Protein AF-A0A450W3I7-F1 (afdb_monomer_lite)

Secondary structure (DSSP, 8-state):
-------------GGGT--HHHHHHHHHHPPPPPPPEEEETTTTEEEETTTTSTTTT-SS-HHHHHHHHHHHHTT--HHHHHHHH---TTSGGG-

Structure (mmCIF, N/CA/C/O backbone):
data_AF-A0A450W3I7-F1
#
_entry.id   AF-A0A450W3I7-F1
#
loop_
_atom_site.group_PDB
_atom_site.id
_atom_site.type_symbol
_atom_site.label_atom_id
_atom_site.label_alt_id
_atom_site.label_comp_id
_atom_site.label_asym_id
_atom_site.label_entity_id
_atom_site.label_seq_id
_atom_site.pdbx_PDB_ins_code
_atom_site.Cartn_x
_atom_site.Cartn_y
_atom_site.Cartn_z
_atom_site.occupancy
_atom_site.B_iso_or_equiv
_atom_site.auth_seq_id
_atom_site.auth_comp_id
_atom_site.auth_asym_id
_atom_site.auth_atom_id
_atom_site.pdbx_PDB_model_num
ATOM 1 N N . MET A 1 1 ? -8.512 42.143 1.765 1.00 39.78 1 MET A N 1
ATOM 2 C CA . MET A 1 1 ? -8.902 40.727 1.959 1.00 39.78 1 MET A CA 1
ATOM 3 C C . MET A 1 1 ? -7.651 39.897 2.218 1.00 39.78 1 MET A C 1
ATOM 5 O O . MET A 1 1 ? -6.634 40.155 1.591 1.00 39.78 1 MET A O 1
ATOM 9 N N . LYS A 1 2 ? -7.699 38.994 3.206 1.00 40.94 2 LYS A N 1
ATOM 10 C CA . LYS A 1 2 ? -6.567 38.201 3.712 1.00 40.94 2 LYS A CA 1
ATOM 11 C C . LYS A 1 2 ? -6.353 36.916 2.891 1.00 40.94 2 LYS A C 1
ATOM 13 O O . LYS A 1 2 ? -7.311 36.206 2.631 1.00 40.94 2 LYS A O 1
ATOM 18 N N . MET A 1 3 ? -5.073 36.669 2.592 1.00 44.03 3 MET A N 1
ATOM 19 C CA . MET A 1 3 ? -4.329 35.405 2.441 1.00 44.03 3 MET A CA 1
ATOM 20 C C . MET A 1 3 ? -4.904 34.267 1.574 1.00 44.03 3 MET A C 1
ATOM 22 O O . MET A 1 3 ? -5.719 33.478 2.038 1.00 44.03 3 MET A O 1
ATOM 26 N N . ALA A 1 4 ? -4.317 34.058 0.390 1.00 44.88 4 ALA A N 1
ATOM 27 C CA . ALA A 1 4 ? -4.239 32.734 -0.232 1.00 44.88 4 ALA A CA 1
ATOM 28 C C . ALA A 1 4 ? -2.850 32.149 0.072 1.00 44.88 4 ALA A C 1
ATOM 30 O O . ALA A 1 4 ? -1.865 32.454 -0.604 1.00 44.88 4 ALA A O 1
ATOM 31 N N . GLY A 1 5 ? -2.755 31.372 1.152 1.00 44.84 5 GLY A N 1
ATOM 32 C CA . GLY A 1 5 ? -1.554 30.607 1.466 1.00 44.84 5 GLY A CA 1
ATOM 33 C C . GLY A 1 5 ? -1.297 29.594 0.355 1.00 44.84 5 GLY A C 1
ATOM 34 O O . GLY A 1 5 ? -2.117 28.711 0.120 1.00 44.84 5 GLY A O 1
ATOM 35 N N . LYS A 1 6 ? -0.159 29.718 -0.333 1.00 49.84 6 LYS A N 1
ATOM 36 C CA . LYS A 1 6 ? 0.379 28.652 -1.181 1.00 49.84 6 LYS A CA 1
ATOM 37 C C . LYS A 1 6 ? 0.827 27.522 -0.259 1.00 49.84 6 LYS A C 1
ATOM 39 O O . LYS A 1 6 ? 1.975 27.486 0.171 1.00 49.84 6 LYS A O 1
ATOM 44 N N . GLY A 1 7 ? -0.099 26.634 0.087 1.00 45.94 7 GLY A N 1
ATOM 45 C CA . GLY A 1 7 ? 0.245 25.333 0.633 1.00 45.94 7 GLY A CA 1
ATOM 46 C C . GLY A 1 7 ? 0.931 24.546 -0.473 1.00 45.94 7 GLY A C 1
ATOM 47 O O . GLY A 1 7 ? 0.269 23.994 -1.346 1.00 45.94 7 GLY A O 1
ATOM 48 N N . SER A 1 8 ? 2.260 24.536 -0.484 1.00 51.53 8 SER A N 1
ATOM 49 C CA . SER A 1 8 ? 3.020 23.512 -1.189 1.00 51.53 8 SER A CA 1
ATOM 50 C C . SER A 1 8 ? 2.652 22.182 -0.542 1.00 51.53 8 SER A C 1
ATOM 52 O O . SER A 1 8 ? 3.187 21.823 0.506 1.00 51.53 8 SER A O 1
ATOM 54 N N . HIS A 1 9 ? 1.668 21.492 -1.120 1.00 59.19 9 HIS A N 1
ATOM 55 C CA . HIS A 1 9 ? 1.416 20.096 -0.809 1.00 59.19 9 HIS A CA 1
ATOM 56 C C . HIS A 1 9 ? 2.726 19.366 -1.100 1.00 59.19 9 HIS A C 1
ATOM 58 O O . HIS A 1 9 ? 3.114 19.226 -2.259 1.00 59.19 9 HIS A O 1
ATOM 64 N N . ASN A 1 10 ? 3.447 18.979 -0.046 1.00 52.50 10 ASN A N 1
ATOM 65 C CA . ASN A 1 10 ? 4.604 18.103 -0.156 1.00 52.50 10 ASN A CA 1
ATOM 66 C C . ASN A 1 10 ? 4.068 16.750 -0.609 1.00 52.50 10 ASN A C 1
ATOM 68 O O . ASN A 1 10 ? 3.726 15.901 0.213 1.00 52.50 10 ASN A O 1
ATOM 72 N N . ILE A 1 11 ? 3.893 16.590 -1.919 1.00 62.50 11 ILE A N 1
ATOM 73 C CA . ILE A 1 11 ? 3.524 15.309 -2.490 1.00 62.50 11 ILE A CA 1
ATOM 74 C C . ILE A 1 11 ? 4.706 14.391 -2.187 1.00 62.50 11 ILE A C 1
ATOM 76 O O . ILE A 1 11 ? 5.836 14.644 -2.610 1.00 62.50 11 ILE A O 1
ATOM 80 N N . LEU A 1 12 ? 4.483 13.398 -1.328 1.00 63.12 12 LEU A N 1
ATOM 81 C CA . LEU A 1 12 ? 5.509 12.414 -1.022 1.00 63.12 12 LEU A CA 1
ATOM 82 C C . LEU A 1 12 ? 5.850 11.716 -2.338 1.00 63.12 12 LEU A C 1
ATOM 84 O O . LEU A 1 12 ? 5.014 11.024 -2.917 1.00 63.12 12 LEU A O 1
ATOM 88 N N . ASN A 1 13 ?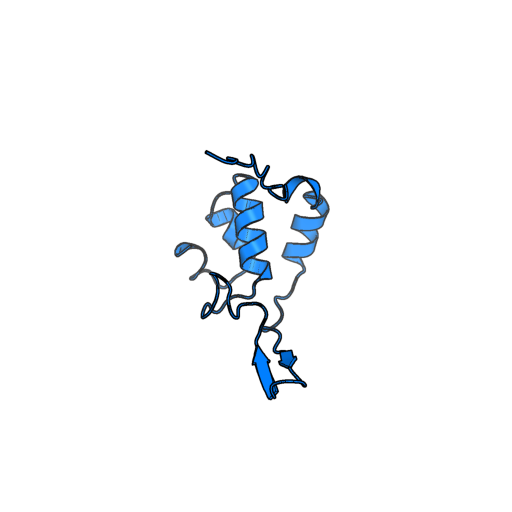 7.064 11.938 -2.840 1.00 69.94 13 ASN A N 1
ATOM 89 C CA . ASN A 1 13 ? 7.540 11.232 -4.016 1.00 69.94 13 ASN A CA 1
ATOM 90 C C . ASN A 1 13 ? 7.928 9.816 -3.592 1.00 69.94 13 ASN A C 1
ATOM 92 O O . ASN A 1 13 ? 9.054 9.575 -3.160 1.00 69.94 13 ASN A O 1
ATOM 96 N N . ILE A 1 14 ? 6.982 8.888 -3.727 1.00 71.62 14 ILE A N 1
ATOM 97 C CA . ILE A 1 14 ? 7.148 7.477 -3.356 1.00 71.62 14 ILE A CA 1
ATOM 98 C C . ILE A 1 14 ? 8.382 6.863 -4.050 1.00 71.62 14 ILE A C 1
ATOM 100 O O . ILE A 1 14 ? 9.083 6.048 -3.457 1.00 71.62 14 ILE A O 1
ATOM 104 N N . ARG A 1 15 ? 8.733 7.328 -5.259 1.00 73.88 15 ARG A N 1
ATOM 105 C CA . ARG A 1 15 ? 9.906 6.847 -6.017 1.00 73.88 15 ARG A CA 1
ATOM 106 C C . ARG A 1 15 ? 11.243 7.227 -5.386 1.00 73.88 15 ARG A C 1
ATOM 108 O O . ARG A 1 15 ? 12.241 6.586 -5.663 1.00 73.88 15 ARG A O 1
ATOM 115 N N . GLY A 1 16 ? 11.281 8.272 -4.559 1.00 75.94 16 GLY A N 1
ATOM 116 C CA . GLY A 1 16 ? 12.489 8.668 -3.829 1.00 75.94 16 GLY A CA 1
ATOM 117 C C . GLY A 1 16 ? 12.707 7.891 -2.529 1.00 75.94 16 GLY A C 1
ATOM 118 O O . GLY A 1 16 ? 13.708 8.116 -1.856 1.00 75.94 16 GLY A O 1
ATOM 119 N N . ILE A 1 17 ? 11.759 7.029 -2.151 1.00 81.75 17 ILE A N 1
ATOM 120 C CA . ILE A 1 17 ? 11.733 6.329 -0.859 1.00 81.75 17 ILE A CA 1
ATOM 121 C C . ILE A 1 17 ? 11.971 4.823 -1.047 1.00 81.75 17 ILE A C 1
ATOM 123 O O . ILE A 1 17 ? 12.495 4.168 -0.148 1.00 81.75 17 ILE A O 1
ATOM 127 N N . ILE A 1 18 ? 11.609 4.276 -2.211 1.00 84.88 18 ILE A N 1
ATOM 128 C CA . ILE A 1 18 ? 11.640 2.839 -2.498 1.00 84.88 18 ILE A CA 1
ATOM 129 C C . ILE A 1 18 ? 12.810 2.507 -3.433 1.00 84.88 18 ILE A C 1
ATOM 131 O O . ILE A 1 18 ? 12.998 3.158 -4.454 1.00 84.88 18 ILE A O 1
ATOM 135 N N . ASP A 1 19 ? 13.580 1.473 -3.084 1.00 89.06 19 ASP A N 1
ATOM 136 C CA . ASP A 1 19 ? 14.588 0.858 -3.957 1.00 89.06 19 ASP A CA 1
ATOM 137 C C . ASP A 1 19 ? 13.899 -0.148 -4.885 1.00 89.06 19 ASP A C 1
ATOM 139 O O . ASP A 1 19 ? 13.428 -1.190 -4.423 1.00 89.06 19 ASP A O 1
ATOM 143 N N . ASP A 1 20 ? 13.834 0.169 -6.179 1.00 89.56 20 ASP A N 1
ATOM 144 C CA . ASP A 1 20 ? 13.139 -0.634 -7.188 1.00 89.56 20 ASP A CA 1
ATOM 145 C C . ASP A 1 20 ? 13.620 -2.098 -7.199 1.00 89.56 20 ASP A C 1
ATOM 147 O O . ASP A 1 20 ? 12.807 -3.022 -7.205 1.00 89.56 20 ASP A O 1
ATOM 151 N N . ALA A 1 21 ? 14.937 -2.335 -7.150 1.00 87.44 21 ALA A N 1
ATOM 152 C CA . ALA A 1 21 ? 15.506 -3.680 -7.240 1.00 87.44 21 ALA A CA 1
ATOM 153 C C . ALA 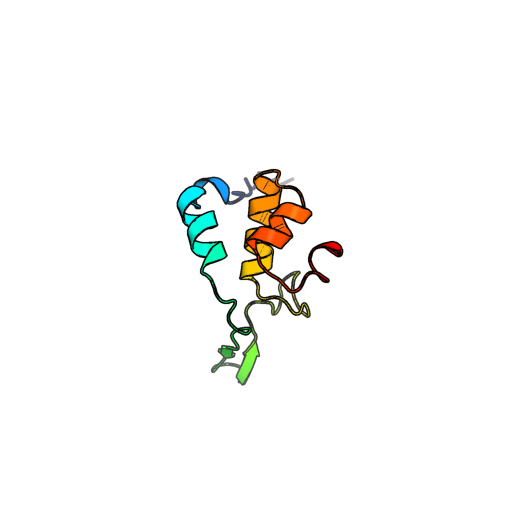A 1 21 ? 15.140 -4.528 -6.015 1.00 87.44 21 ALA A C 1
ATOM 155 O O . ALA A 1 21 ? 14.727 -5.683 -6.154 1.00 87.44 21 ALA A O 1
ATOM 156 N N . LYS A 1 22 ? 15.234 -3.940 -4.816 1.00 89.25 22 LYS A N 1
ATOM 157 C CA . LYS A 1 22 ? 14.789 -4.600 -3.583 1.00 89.25 22 LYS A CA 1
ATOM 158 C C . LYS A 1 22 ? 13.275 -4.777 -3.552 1.00 89.25 22 LYS A C 1
ATOM 160 O O . LYS A 1 22 ? 12.812 -5.801 -3.057 1.00 89.25 22 LYS A O 1
ATOM 165 N N . CYS A 1 23 ? 12.514 -3.824 -4.089 1.00 90.31 23 CYS A N 1
ATOM 166 C CA . CYS A 1 23 ? 11.056 -3.877 -4.158 1.00 90.31 23 CYS A CA 1
ATOM 167 C C . CYS A 1 23 ? 10.589 -5.091 -4.963 1.00 90.31 23 CYS A C 1
ATOM 169 O O . CYS A 1 23 ? 9.904 -5.942 -4.406 1.00 90.31 23 CYS A O 1
ATOM 171 N N . PHE A 1 24 ? 11.026 -5.238 -6.220 1.00 89.56 24 PHE A N 1
ATOM 172 C CA . PHE A 1 24 ? 10.621 -6.380 -7.054 1.00 89.56 24 PHE A CA 1
ATOM 173 C C . PHE A 1 24 ? 11.027 -7.729 -6.458 1.00 89.56 24 PHE A C 1
ATOM 175 O O . PHE A 1 24 ? 10.290 -8.701 -6.588 1.00 89.56 24 PHE A O 1
ATOM 182 N N . HIS A 1 25 ? 12.189 -7.804 -5.809 1.00 88.88 25 HIS A N 1
ATOM 183 C CA . HIS 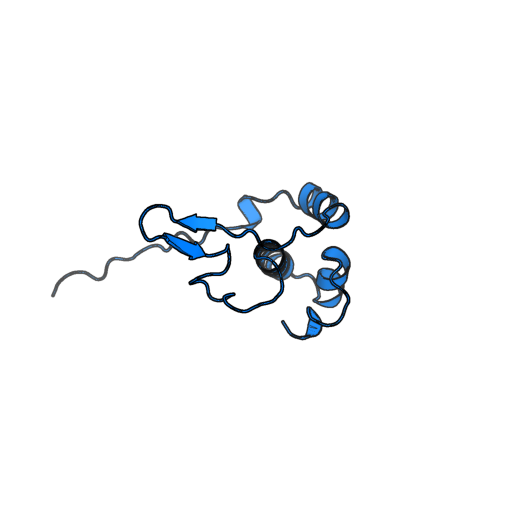A 1 25 ? 12.608 -9.027 -5.130 1.00 88.88 25 HIS A CA 1
ATOM 184 C C . HIS A 1 25 ? 11.699 -9.347 -3.940 1.00 88.88 25 HIS A C 1
ATOM 186 O O . HIS A 1 25 ? 11.159 -10.444 -3.863 1.00 88.88 25 HIS A O 1
ATOM 192 N N . THR A 1 26 ? 11.469 -8.361 -3.070 1.00 87.38 26 THR A N 1
ATOM 193 C CA . THR A 1 26 ? 10.648 -8.521 -1.864 1.00 87.38 26 THR A CA 1
ATOM 194 C C . THR A 1 26 ? 9.204 -8.859 -2.223 1.00 87.38 26 THR A C 1
ATOM 196 O O . THR A 1 26 ? 8.630 -9.767 -1.642 1.00 87.38 26 THR A O 1
ATOM 199 N N . VAL A 1 27 ? 8.618 -8.169 -3.205 1.00 88.56 27 VAL A N 1
ATOM 200 C CA . VAL A 1 27 ? 7.228 -8.377 -3.636 1.00 88.56 27 VAL A CA 1
ATOM 201 C C . VAL A 1 27 ? 6.979 -9.808 -4.116 1.00 88.56 27 VAL A C 1
ATOM 203 O O . VA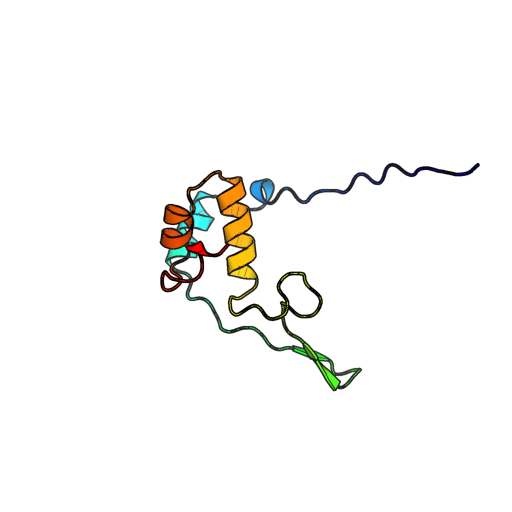L A 1 27 ? 5.956 -10.379 -3.766 1.00 88.56 27 VAL A O 1
ATOM 206 N N . ARG A 1 28 ? 7.937 -10.426 -4.815 1.00 85.19 28 ARG A N 1
ATOM 207 C CA . ARG A 1 28 ? 7.822 -11.824 -5.272 1.00 85.19 28 ARG A CA 1
ATOM 208 C C . ARG A 1 28 ? 7.949 -12.864 -4.160 1.00 85.19 28 ARG A C 1
ATOM 210 O O . ARG A 1 28 ? 7.592 -14.017 -4.371 1.00 85.19 28 ARG A O 1
ATOM 217 N N . GLU A 1 29 ? 8.508 -12.485 -3.017 1.00 84.38 29 GLU A N 1
ATOM 218 C CA . GLU A 1 29 ? 8.678 -13.361 -1.851 1.00 84.38 29 GLU A CA 1
ATOM 219 C C . GLU A 1 29 ? 7.643 -13.078 -0.754 1.00 84.38 29 GLU A C 1
ATOM 221 O O . GLU A 1 29 ? 7.524 -13.840 0.208 1.00 84.38 29 GLU A O 1
ATOM 226 N N . LEU A 1 30 ? 6.898 -11.975 -0.875 1.00 80.81 30 LEU A N 1
ATOM 227 C CA . LEU A 1 30 ? 5.905 -11.561 0.099 1.00 80.81 30 LEU A CA 1
ATOM 228 C C . LEU A 1 30 ? 4.679 -12.464 0.031 1.00 80.81 30 LEU A C 1
ATOM 230 O O . LEU A 1 30 ? 4.059 -12.642 -1.010 1.00 80.81 30 LEU A O 1
ATOM 234 N N . HIS A 1 31 ? 4.278 -12.953 1.198 1.00 78.31 31 HIS A N 1
ATOM 235 C CA . HIS A 1 31 ? 2.957 -13.520 1.391 1.00 78.31 31 HIS A CA 1
ATOM 236 C C . HIS A 1 31 ? 2.061 -12.427 1.975 1.00 78.31 31 HIS A C 1
ATOM 238 O O . HIS A 1 31 ? 2.347 -11.909 3.060 1.00 78.31 31 HIS A O 1
ATOM 244 N N . TRP A 1 32 ? 0.998 -12.046 1.265 1.00 77.75 32 TRP A N 1
ATOM 245 C CA . TRP A 1 32 ? 0.090 -10.999 1.732 1.00 77.75 32 TRP A CA 1
ATOM 246 C C . TRP A 1 32 ? -0.577 -11.434 3.033 1.00 77.75 32 TRP A C 1
ATOM 248 O O . TRP A 1 32 ? -1.282 -12.442 3.088 1.00 77.75 32 TRP A O 1
ATOM 258 N N . SER A 1 33 ? -0.312 -10.696 4.109 1.00 69.44 33 SER A N 1
ATOM 259 C CA . SER A 1 33 ? -0.957 -10.941 5.390 1.00 69.44 33 SER A CA 1
ATOM 260 C C . SER A 1 33 ? -2.397 -10.443 5.359 1.00 69.44 33 SER A C 1
ATOM 262 O O . SER A 1 33 ? -2.674 -9.364 4.831 1.00 69.44 33 SER A O 1
ATOM 264 N N . GLU A 1 34 ? -3.278 -11.196 6.011 1.00 72.62 34 GLU A N 1
ATOM 265 C CA . GLU A 1 34 ? -4.641 -10.782 6.342 1.00 72.62 34 GLU A CA 1
ATOM 266 C C . GLU A 1 34 ? -4.676 -9.373 6.951 1.00 72.62 34 GLU A C 1
ATOM 268 O O . GLU A 1 34 ? -3.733 -8.917 7.611 1.00 72.62 34 GLU A O 1
ATOM 273 N N . ARG A 1 35 ? -5.799 -8.683 6.748 1.00 79.94 35 ARG A N 1
ATOM 274 C CA . ARG A 1 35 ? -5.975 -7.310 7.210 1.00 79.94 35 ARG A CA 1
ATOM 275 C C . ARG A 1 35 ? -5.803 -7.197 8.721 1.00 79.94 35 ARG A C 1
ATOM 277 O O . ARG A 1 35 ? -6.532 -7.833 9.487 1.00 79.94 35 ARG A O 1
ATOM 284 N N . GLN A 1 36 ? -4.908 -6.308 9.146 1.00 85.81 36 GLN A N 1
ATOM 285 C CA . GLN A 1 36 ? -4.690 -6.056 10.560 1.00 85.81 36 GLN A CA 1
ATOM 286 C C . GLN A 1 36 ? -5.906 -5.357 11.175 1.00 85.81 36 GLN A C 1
ATOM 288 O O . GLN A 1 36 ? -6.422 -4.374 10.642 1.00 85.81 36 GLN A O 1
ATOM 293 N N . ARG A 1 37 ? -6.359 -5.860 12.327 1.00 91.25 37 ARG A N 1
ATOM 294 C CA . ARG A 1 37 ? -7.453 -5.259 13.099 1.00 91.25 37 ARG A CA 1
ATOM 295 C C . ARG A 1 37 ? -6.925 -4.689 14.402 1.00 91.25 37 ARG A C 1
ATOM 297 O O . ARG A 1 37 ? -6.372 -5.399 15.239 1.00 91.25 37 ARG A O 1
ATOM 304 N N . TYR A 1 38 ? -7.164 -3.405 14.600 1.00 93.50 38 TYR A N 1
ATOM 305 C CA . TYR A 1 38 ? -6.792 -2.661 15.789 1.00 93.50 38 TYR A CA 1
ATOM 306 C C . TYR A 1 38 ? -7.994 -2.467 16.705 1.00 93.50 38 TYR A C 1
ATOM 308 O O . TYR A 1 38 ? -9.133 -2.332 16.259 1.00 93.50 38 TYR A O 1
ATOM 316 N N . HIS A 1 39 ? -7.725 -2.407 18.008 1.00 96.56 39 HIS A N 1
ATOM 317 C CA . HIS A 1 39 ? -8.724 -2.106 19.025 1.00 96.56 39 HIS A CA 1
ATOM 318 C C . HIS A 1 39 ? -8.346 -0.827 19.773 1.00 96.56 39 HIS A C 1
ATOM 320 O O . HIS A 1 39 ? -7.319 -0.762 20.458 1.00 96.56 39 HIS A O 1
ATOM 326 N N . CYS A 1 40 ? -9.184 0.201 19.663 1.00 95.81 40 CYS A N 1
ATOM 327 C CA . CYS A 1 40 ? -8.993 1.440 20.400 1.00 95.81 40 CYS A CA 1
ATOM 328 C C . CYS A 1 40 ? -9.463 1.270 21.847 1.00 95.81 40 CYS A C 1
ATOM 330 O O . CYS A 1 40 ? -10.661 1.238 22.118 1.00 95.81 40 CYS A O 1
ATOM 332 N N . ARG A 1 41 ? -8.527 1.253 22.803 1.00 96.31 41 ARG A N 1
ATOM 333 C CA . ARG A 1 41 ? -8.849 1.120 24.238 1.00 96.31 41 ARG A CA 1
ATOM 334 C C . ARG A 1 41 ? -9.599 2.318 24.835 1.00 96.31 41 ARG A C 1
ATOM 336 O O . ARG A 1 41 ? -10.153 2.189 25.916 1.00 96.31 41 ARG A O 1
ATOM 343 N N . ASN A 1 42 ? -9.609 3.469 24.162 1.00 96.88 42 ASN A N 1
ATOM 344 C CA . ASN A 1 42 ? -10.252 4.684 24.670 1.00 96.88 42 ASN A CA 1
ATOM 345 C C . ASN A 1 42 ? -11.745 4.764 24.314 1.00 96.88 42 ASN A C 1
ATOM 347 O O . ASN A 1 42 ? -12.547 5.214 25.123 1.00 96.88 42 ASN A O 1
ATOM 351 N N . CYS A 1 43 ? -12.126 4.336 23.104 1.00 95.94 43 CYS A N 1
ATOM 352 C CA . CYS A 1 43 ? -13.521 4.354 22.643 1.00 95.94 43 CYS A CA 1
ATOM 353 C C . CYS A 1 43 ? -14.121 2.957 22.419 1.00 95.94 43 CYS A C 1
ATOM 355 O O . CYS A 1 43 ? -15.278 2.856 22.018 1.00 95.94 43 CYS A O 1
ATOM 357 N N . ASN A 1 44 ? -13.349 1.897 22.680 1.00 95.31 44 ASN A N 1
ATOM 358 C CA . ASN A 1 44 ? -13.733 0.488 22.566 1.00 95.31 44 ASN A CA 1
ATOM 359 C C . ASN A 1 44 ? -14.251 0.089 21.171 1.00 95.31 44 ASN A C 1
ATOM 361 O O . ASN A 1 44 ? -15.134 -0.758 21.034 1.00 95.31 44 ASN A O 1
ATOM 365 N N . ARG A 1 45 ? -13.732 0.748 20.128 1.00 95.12 45 ARG A N 1
ATOM 366 C CA . ARG A 1 45 ? -14.059 0.474 18.722 1.00 95.12 45 ARG A CA 1
ATOM 367 C C . ARG A 1 45 ? -12.908 -0.237 18.031 1.00 95.12 45 ARG A C 1
ATOM 369 O O . ARG A 1 45 ? -11.740 -0.006 18.353 1.00 95.12 45 ARG A O 1
ATOM 376 N N . TYR A 1 46 ? -13.263 -1.056 17.051 1.00 94.06 46 TYR A N 1
ATOM 377 C CA . TYR A 1 46 ? -12.317 -1.670 16.133 1.00 94.06 46 TYR A CA 1
ATOM 378 C C . TYR A 1 46 ? -12.153 -0.806 14.888 1.00 94.06 46 TYR A C 1
ATOM 380 O O . TYR A 1 46 ? -13.096 -0.140 14.462 1.00 94.06 46 TYR A O 1
ATOM 388 N N . PHE A 1 47 ? -10.952 -0.825 14.334 1.00 94.12 47 PHE A N 1
ATOM 389 C CA . PHE A 1 47 ? -10.624 -0.235 13.044 1.00 94.12 47 PHE A CA 1
ATOM 390 C C . PHE A 1 47 ? -9.511 -1.062 12.405 1.00 94.12 47 PHE A C 1
ATOM 392 O O . PHE A 1 47 ? -8.857 -1.862 13.073 1.00 94.12 47 PHE A O 1
ATOM 399 N N . ASP A 1 48 ? -9.312 -0.897 11.115 1.00 92.00 48 ASP A N 1
ATOM 400 C CA . ASP A 1 48 ? -8.260 -1.542 10.340 1.00 92.00 48 ASP A CA 1
ATOM 401 C C . ASP A 1 48 ? -7.477 -0.493 9.539 1.00 92.00 48 ASP A C 1
ATOM 403 O O . ASP A 1 48 ? -7.773 0.702 9.611 1.00 92.00 48 ASP A O 1
ATOM 407 N N . ASP A 1 49 ? -6.481 -0.939 8.775 1.00 90.31 49 ASP A N 1
ATOM 408 C CA . ASP A 1 49 ? -5.662 -0.061 7.928 1.00 90.31 49 ASP A CA 1
ATOM 409 C C . ASP A 1 49 ? -6.467 0.689 6.851 1.00 90.31 49 ASP A C 1
ATOM 411 O O . ASP A 1 49 ? -5.979 1.670 6.289 1.00 90.31 49 ASP A O 1
ATOM 415 N N . LEU A 1 50 ? -7.686 0.232 6.535 1.00 91.25 50 LEU A N 1
ATOM 416 C CA . LEU A 1 50 ? -8.528 0.816 5.489 1.00 91.25 50 LEU A CA 1
ATOM 417 C C . LEU A 1 50 ? -9.594 1.765 6.047 1.00 91.25 50 LEU A C 1
ATOM 419 O O . LEU A 1 50 ? -10.128 2.578 5.292 1.00 91.25 50 LEU A O 1
ATOM 423 N N . THR A 1 51 ? -9.906 1.675 7.339 1.00 92.69 51 THR A N 1
ATOM 424 C CA . THR A 1 51 ? -10.977 2.432 7.997 1.00 92.69 51 THR A CA 1
ATOM 425 C C . THR A 1 51 ? -10.758 3.937 7.832 1.00 92.69 51 THR A C 1
ATOM 427 O O . THR A 1 51 ? -9.726 4.472 8.238 1.00 92.69 51 THR A O 1
ATOM 430 N N . GLY A 1 52 ? -11.735 4.643 7.256 1.00 90.62 52 GLY A N 1
ATOM 431 C CA . GLY A 1 52 ? -11.651 6.083 7.007 1.00 90.62 52 GLY A CA 1
ATOM 432 C C . GLY A 1 52 ? -10.736 6.487 5.846 1.00 90.62 52 GLY A C 1
ATOM 433 O O . GLY A 1 52 ? -10.450 7.675 5.687 1.00 90.62 52 GLY A O 1
ATOM 434 N N . THR A 1 53 ? -10.270 5.534 5.034 1.00 89.75 53 THR A N 1
ATOM 435 C CA . THR A 1 53 ? -9.507 5.798 3.804 1.00 89.75 53 THR A CA 1
ATOM 436 C C . THR A 1 53 ? -10.384 5.608 2.565 1.00 89.75 53 THR A C 1
ATOM 438 O O . THR A 1 53 ? -11.459 5.018 2.622 1.00 89.75 53 THR A O 1
ATOM 441 N N . ILE A 1 54 ? -9.899 6.037 1.397 1.00 89.00 54 ILE A N 1
ATOM 442 C CA . ILE A 1 54 ? -10.573 5.773 0.110 1.00 89.00 54 ILE A CA 1
ATOM 443 C C . ILE A 1 54 ? -10.650 4.278 -0.252 1.00 89.00 54 ILE A C 1
ATOM 445 O O . ILE A 1 54 ? -11.355 3.913 -1.189 1.00 89.00 54 ILE A O 1
ATOM 449 N N . PHE A 1 55 ? -9.918 3.424 0.468 1.00 88.19 55 PHE A N 1
ATOM 450 C CA . PHE A 1 55 ? -9.892 1.975 0.281 1.00 88.19 55 PHE A CA 1
ATOM 451 C C . PHE A 1 55 ? -10.827 1.238 1.249 1.00 88.19 55 PHE A C 1
ATOM 453 O O . PHE A 1 55 ? -10.859 0.007 1.258 1.00 88.19 55 PHE A O 1
ATOM 460 N N . GLU A 1 56 ? -11.587 1.961 2.075 1.00 90.50 56 GLU A N 1
ATOM 461 C CA . GLU A 1 56 ? -12.528 1.364 3.019 1.00 90.50 56 GLU A CA 1
ATOM 462 C C . GLU A 1 56 ? -13.518 0.422 2.306 1.00 90.50 56 GLU A C 1
ATOM 464 O O . GLU A 1 56 ? -14.072 0.738 1.253 1.00 90.50 56 GLU A O 1
ATOM 469 N N . GLY A 1 57 ? -13.714 -0.778 2.865 1.00 85.25 57 GLY A N 1
ATOM 470 C CA . GLY A 1 57 ? -14.606 -1.801 2.304 1.00 85.25 57 GLY A CA 1
ATOM 471 C C . GLY A 1 57 ? -14.042 -2.618 1.134 1.00 85.25 57 GLY A C 1
ATOM 472 O O . GLY A 1 57 ? -14.723 -3.528 0.661 1.00 85.25 57 GLY A O 1
ATOM 473 N N . ARG A 1 58 ? -12.812 -2.357 0.671 1.00 84.56 58 ARG A N 1
ATOM 474 C CA . ARG A 1 58 ? -12.115 -3.254 -0.274 1.00 84.56 58 ARG A CA 1
ATOM 475 C C . ARG A 1 58 ? -11.701 -4.549 0.408 1.00 84.56 58 ARG A C 1
ATOM 477 O O . ARG A 1 58 ? -11.733 -4.600 1.628 1.00 84.56 58 ARG A O 1
ATOM 484 N N . HIS A 1 59 ? -11.371 -5.590 -0.354 1.00 82.00 59 HIS A N 1
ATOM 485 C CA . HIS A 1 59 ? -10.881 -6.870 0.175 1.00 82.00 59 HIS A CA 1
ATOM 486 C C . HIS A 1 59 ? -9.365 -6.818 0.416 1.00 82.00 59 HIS A C 1
ATOM 488 O O . HIS A 1 59 ? -8.908 -7.050 1.538 1.00 82.00 59 HIS A O 1
ATOM 494 N N . GLU A 1 60 ? -8.619 -6.377 -0.598 1.00 84.06 60 GLU A N 1
ATOM 495 C CA . GLU A 1 60 ? -7.157 -6.359 -0.576 1.00 84.06 60 GLU A CA 1
ATOM 496 C C . GLU A 1 60 ? -6.552 -5.447 0.503 1.00 84.06 60 GLU A C 1
ATOM 498 O O . GLU A 1 60 ? -7.094 -4.367 0.783 1.00 84.06 60 GLU A O 1
ATOM 503 N N . PRO A 1 61 ? -5.417 -5.849 1.106 1.00 86.12 61 PRO A N 1
ATOM 504 C CA . PRO A 1 61 ? -4.712 -5.051 2.099 1.00 86.12 61 PRO A CA 1
ATOM 505 C C . PRO A 1 61 ? -4.166 -3.748 1.500 1.00 86.12 61 PRO A C 1
ATOM 507 O O . PRO A 1 61 ? -3.901 -3.634 0.302 1.00 86.12 61 PRO A O 1
ATOM 510 N N . LEU A 1 62 ? -3.934 -2.754 2.362 1.00 86.25 62 LEU A N 1
ATOM 511 C CA . LEU A 1 62 ? -3.451 -1.429 1.954 1.00 86.25 62 LEU A CA 1
ATOM 512 C C . LEU A 1 62 ? -2.118 -1.489 1.182 1.00 86.25 62 LEU A C 1
ATOM 514 O O . LEU A 1 62 ? -1.884 -0.684 0.281 1.00 86.25 62 LEU A O 1
ATOM 518 N N . SER A 1 63 ? -1.254 -2.450 1.517 1.00 85.62 63 SER A N 1
ATOM 519 C CA . SER A 1 63 ? 0.048 -2.651 0.876 1.00 85.62 63 SER A CA 1
ATOM 520 C C . SER A 1 63 ? -0.062 -2.955 -0.620 1.00 85.62 63 SER A C 1
ATOM 522 O O . SER A 1 63 ? 0.724 -2.403 -1.391 1.00 85.62 63 SER A O 1
ATOM 524 N N . ILE A 1 64 ? -1.053 -3.751 -1.043 1.00 87.06 64 ILE A N 1
ATOM 525 C CA . ILE A 1 64 ? -1.291 -4.050 -2.464 1.00 87.06 64 ILE A CA 1
ATOM 526 C C . ILE A 1 64 ? -1.632 -2.766 -3.216 1.00 87.06 64 ILE A C 1
ATOM 528 O O . ILE A 1 64 ? -1.014 -2.465 -4.233 1.00 87.06 64 ILE A O 1
ATOM 532 N N . TRP A 1 65 ? -2.539 -1.946 -2.680 1.00 86.31 65 TRP A N 1
ATOM 533 C CA . TRP A 1 65 ? -2.925 -0.681 -3.310 1.00 86.31 65 TRP A CA 1
ATOM 534 C C . TRP A 1 65 ? -1.757 0.303 -3.434 1.00 86.31 65 TRP A C 1
ATOM 536 O O . TRP A 1 65 ? -1.583 0.933 -4.479 1.00 86.31 65 TRP A O 1
ATOM 546 N N . ILE A 1 66 ? -0.921 0.413 -2.397 1.00 87.69 66 ILE A N 1
ATOM 547 C CA . ILE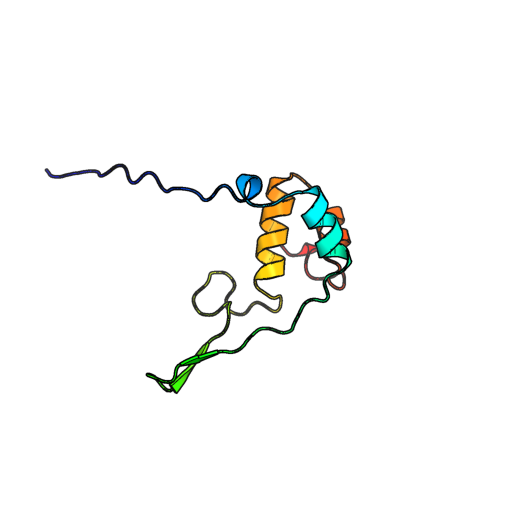 A 1 66 ? 0.277 1.266 -2.424 1.00 87.69 66 ILE A CA 1
ATOM 548 C C . ILE A 1 66 ? 1.263 0.788 -3.498 1.00 87.69 66 ILE A C 1
ATOM 550 O O . ILE A 1 66 ? 1.802 1.610 -4.242 1.00 87.69 66 ILE A O 1
ATOM 554 N N . LEU A 1 67 ? 1.481 -0.524 -3.616 1.00 89.06 67 LEU A N 1
ATOM 555 C CA . LEU A 1 67 ? 2.388 -1.084 -4.615 1.00 89.06 67 LEU A CA 1
ATOM 556 C C . LEU A 1 67 ? 1.829 -0.983 -6.037 1.00 89.06 67 LEU A C 1
ATOM 558 O O . LEU A 1 67 ? 2.583 -0.632 -6.943 1.00 89.06 67 LEU A O 1
ATOM 562 N N . CYS A 1 68 ? 0.520 -1.167 -6.236 1.00 88.12 68 CYS A N 1
ATOM 563 C CA . CYS A 1 68 ? -0.148 -0.879 -7.509 1.00 88.12 68 CYS A CA 1
ATOM 564 C C . CYS A 1 68 ? 0.095 0.567 -7.951 1.00 88.12 68 CYS A C 1
ATOM 566 O O . CYS A 1 68 ? 0.517 0.809 -9.081 1.00 88.12 68 CYS A O 1
ATOM 568 N N . LEU A 1 69 ? -0.122 1.538 -7.057 1.00 87.38 69 LEU A N 1
ATOM 569 C CA . LEU A 1 69 ? 0.113 2.958 -7.342 1.00 87.38 69 LEU A CA 1
ATOM 570 C C . LEU A 1 69 ? 1.584 3.243 -7.665 1.00 87.38 69 LEU A C 1
ATOM 572 O O . LEU A 1 69 ? 1.881 3.987 -8.602 1.00 87.38 69 LEU A O 1
ATOM 576 N N . TYR A 1 70 ? 2.508 2.634 -6.922 1.00 89.94 70 TYR A N 1
ATOM 577 C CA . TYR A 1 70 ? 3.938 2.760 -7.182 1.00 89.94 70 TYR A CA 1
ATOM 578 C C . TYR A 1 70 ? 4.322 2.186 -8.555 1.00 89.94 70 TYR A C 1
ATOM 580 O O . TYR A 1 70 ? 4.974 2.879 -9.338 1.00 89.94 70 TYR A O 1
ATOM 588 N N . PHE A 1 71 ? 3.862 0.980 -8.898 1.00 90.12 71 PHE A N 1
ATOM 589 C CA . PHE A 1 71 ? 4.142 0.340 -10.185 1.00 90.12 71 PHE A CA 1
ATOM 590 C C . PHE A 1 71 ? 3.485 1.046 -11.379 1.00 90.12 71 PHE A C 1
ATOM 592 O O . PHE A 1 71 ? 4.116 1.162 -12.432 1.00 90.12 71 PHE A O 1
ATOM 599 N N . MET A 1 72 ? 2.276 1.594 -11.219 1.00 86.25 72 MET A N 1
ATOM 600 C CA . MET A 1 72 ? 1.680 2.500 -12.212 1.00 86.25 72 MET A CA 1
ATOM 601 C C . MET A 1 72 ? 2.530 3.761 -12.386 1.00 86.25 72 MET A C 1
ATOM 603 O O . MET A 1 72 ? 2.764 4.201 -13.509 1.00 86.25 72 MET A O 1
ATOM 607 N N . GLY A 1 73 ? 3.077 4.302 -11.293 1.00 88.06 73 GLY A N 1
ATOM 608 C CA . GLY A 1 73 ? 4.077 5.366 -11.345 1.00 88.06 73 GLY A CA 1
ATOM 609 C C . GLY A 1 73 ? 5.316 4.958 -12.148 1.00 88.06 73 GLY A C 1
ATOM 610 O O . GLY A 1 73 ? 5.814 5.748 -12.949 1.00 88.06 73 GLY A O 1
ATOM 611 N N . LEU A 1 74 ? 5.787 3.715 -12.006 1.00 88.81 74 LEU A N 1
ATOM 612 C CA . LEU A 1 74 ? 6.858 3.135 -12.831 1.00 88.81 74 LEU A CA 1
ATOM 613 C C . LEU A 1 74 ? 6.457 2.871 -14.294 1.00 88.81 74 LEU A C 1
ATOM 615 O O . LEU A 1 74 ? 7.319 2.507 -15.090 1.00 88.81 74 LEU A O 1
ATOM 619 N N . ASN A 1 75 ? 5.197 3.120 -14.663 1.00 89.12 75 ASN A N 1
ATOM 620 C CA . ASN A 1 75 ? 4.639 2.911 -15.997 1.00 89.12 75 ASN A CA 1
ATOM 621 C C . ASN A 1 75 ? 4.670 1.435 -16.446 1.00 89.12 75 ASN A C 1
ATOM 623 O O . ASN A 1 75 ? 4.894 1.130 -17.619 1.00 89.12 75 ASN A O 1
ATOM 627 N N . LEU A 1 76 ? 4.467 0.513 -15.501 1.00 88.50 76 LEU A N 1
ATOM 628 C CA . LEU A 1 76 ? 4.263 -0.910 -15.782 1.00 88.50 76 LEU A CA 1
ATOM 629 C C . LEU A 1 76 ? 2.847 -1.154 -16.320 1.00 88.50 76 LEU A C 1
AT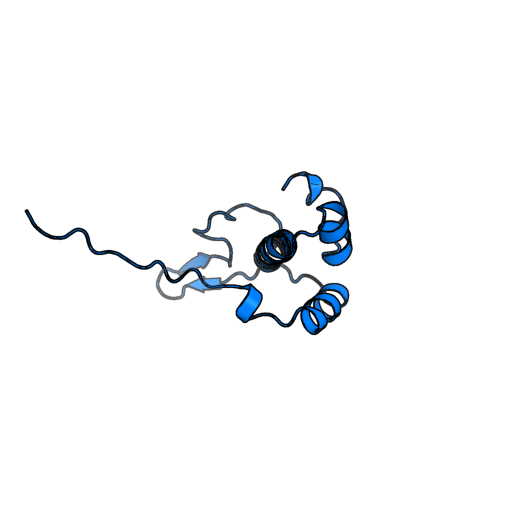OM 631 O O . LEU A 1 76 ? 1.903 -0.464 -15.943 1.00 88.50 76 LEU A O 1
ATOM 635 N N . SER A 1 77 ? 2.680 -2.163 -17.179 1.00 89.50 77 SER A N 1
ATOM 636 C CA . SER A 1 77 ? 1.347 -2.580 -17.628 1.00 89.50 77 SER A CA 1
ATOM 637 C C . SER A 1 77 ? 0.572 -3.251 -16.493 1.00 89.50 77 SER A C 1
ATOM 639 O O . SER A 1 77 ? 1.161 -3.967 -15.685 1.00 89.50 77 SER A O 1
ATOM 641 N N . ASN A 1 78 ? -0.759 -3.133 -16.487 1.00 85.44 78 ASN A N 1
ATOM 642 C CA . ASN A 1 78 ? -1.611 -3.805 -15.493 1.00 85.44 78 ASN A CA 1
ATOM 643 C C . ASN A 1 78 ? -1.389 -5.327 -15.464 1.00 85.44 78 ASN A C 1
ATOM 645 O O . ASN A 1 78 ? -1.403 -5.933 -14.400 1.00 85.44 78 ASN A O 1
ATOM 649 N N . SER A 1 79 ? -1.098 -5.942 -16.616 1.00 86.88 79 SER A N 1
ATOM 650 C CA . SER A 1 79 ? -0.732 -7.363 -16.695 1.00 86.88 79 SER A CA 1
ATOM 651 C C . SER A 1 79 ? 0.566 -7.684 -15.956 1.00 86.88 79 SER A C 1
ATOM 653 O O . SER A 1 79 ? 0.678 -8.733 -15.326 1.00 86.88 79 SER A O 1
ATOM 655 N N . ARG A 1 80 ? 1.550 -6.781 -16.010 1.00 88.31 80 ARG A N 1
ATOM 656 C CA . ARG A 1 80 ? 2.808 -6.951 -15.292 1.00 88.31 80 ARG A CA 1
ATOM 657 C C . ARG A 1 80 ? 2.634 -6.673 -13.806 1.00 88.31 80 ARG A C 1
ATOM 659 O O . ARG A 1 80 ? 3.197 -7.403 -13.007 1.00 88.31 80 ARG A O 1
ATOM 666 N N . ILE A 1 81 ? 1.838 -5.669 -13.446 1.00 89.06 81 ILE A N 1
ATOM 667 C CA . ILE A 1 81 ? 1.478 -5.366 -12.054 1.00 89.06 81 ILE A CA 1
ATOM 668 C C . ILE A 1 81 ? 0.800 -6.576 -11.406 1.00 89.06 81 ILE A C 1
ATOM 670 O O . ILE A 1 81 ? 1.218 -6.991 -10.331 1.00 89.06 81 ILE A O 1
ATOM 674 N N . ALA A 1 82 ? -0.172 -7.185 -12.093 1.00 84.88 82 ALA A N 1
ATOM 675 C CA . ALA A 1 82 ? -0.834 -8.403 -11.633 1.00 84.88 82 ALA A CA 1
ATOM 676 C C . ALA A 1 82 ? 0.157 -9.556 -11.438 1.00 84.88 82 ALA A C 1
ATOM 678 O O . ALA A 1 82 ? 0.123 -10.225 -10.416 1.00 84.88 82 ALA A O 1
ATOM 679 N N . TYR A 1 83 ? 1.072 -9.749 -12.390 1.00 86.00 83 TYR A N 1
ATOM 680 C CA . TYR A 1 83 ? 2.097 -10.785 -12.289 1.00 86.00 83 TYR A CA 1
ATOM 681 C C . TYR A 1 83 ? 3.043 -10.581 -11.097 1.00 86.00 83 TYR A C 1
ATOM 683 O O . TYR A 1 83 ? 3.425 -11.547 -10.451 1.00 86.00 83 TYR A O 1
ATOM 691 N N . GLU A 1 84 ? 3.462 -9.342 -10.822 1.00 87.31 84 GLU A N 1
ATOM 692 C CA . GLU A 1 84 ? 4.376 -9.076 -9.705 1.00 87.31 84 GLU A CA 1
ATOM 693 C C . GLU A 1 84 ? 3.672 -9.214 -8.353 1.00 87.31 84 GLU A C 1
ATOM 695 O O . GLU A 1 84 ? 4.276 -9.722 -7.419 1.00 87.31 84 GLU A O 1
ATOM 700 N N . LEU A 1 85 ? 2.416 -8.777 -8.234 1.00 84.31 85 LEU A N 1
ATOM 701 C CA . LEU A 1 85 ? 1.699 -8.769 -6.955 1.00 84.31 85 LEU A CA 1
ATOM 702 C C . LEU A 1 85 ? 1.062 -10.114 -6.584 1.00 84.31 85 LEU A C 1
ATOM 704 O O . LEU A 1 85 ? 0.510 -10.208 -5.495 1.00 84.31 85 LEU A O 1
ATOM 708 N N . ASP A 1 86 ? 1.089 -11.100 -7.482 1.00 72.19 86 ASP A N 1
ATOM 709 C CA . ASP A 1 86 ? 0.415 -12.402 -7.358 1.00 72.19 86 ASP A CA 1
ATOM 710 C C . ASP A 1 86 ? -0.939 -12.376 -6.612 1.00 72.19 86 ASP A C 1
ATOM 712 O O . ASP A 1 86 ? -1.118 -13.071 -5.611 1.00 72.19 86 ASP A O 1
ATOM 716 N N . PRO A 1 87 ? -1.925 -11.566 -7.034 1.00 59.88 87 PRO A N 1
ATOM 717 C CA . PRO A 1 87 ? -3.291 -11.777 -6.607 1.00 59.88 87 PRO A CA 1
ATOM 718 C C . PRO A 1 87 ? -3.935 -12.717 -7.625 1.00 59.88 87 PRO A C 1
ATOM 720 O O . PRO A 1 87 ? -3.855 -12.494 -8.836 1.00 59.88 87 PRO A O 1
ATOM 723 N N . ASP A 1 88 ? -4.583 -13.768 -7.147 1.00 54.12 88 ASP A N 1
ATOM 724 C CA . ASP A 1 88 ? -5.488 -14.594 -7.939 1.00 54.12 88 ASP A CA 1
ATOM 725 C C . ASP A 1 88 ? -6.270 -13.714 -8.946 1.00 54.12 88 ASP A C 1
ATOM 727 O O . ASP A 1 88 ? -6.981 -12.782 -8.572 1.00 54.12 88 ASP A O 1
ATOM 731 N N . THR A 1 89 ? -5.990 -13.921 -10.237 1.00 47.84 89 THR A N 1
ATOM 732 C CA . THR A 1 89 ? -5.937 -12.936 -11.350 1.00 47.84 89 THR A CA 1
ATOM 733 C C . THR A 1 89 ? -7.177 -12.067 -11.666 1.00 47.84 89 THR A C 1
ATOM 735 O O . THR A 1 89 ? -7.189 -11.364 -12.679 1.00 47.84 89 THR A O 1
ATOM 738 N N . SER A 1 90 ? -8.223 -12.074 -10.840 1.00 47.66 90 SER A N 1
ATOM 739 C CA . SER A 1 90 ? -9.531 -11.480 -11.147 1.00 47.66 90 SER A CA 1
ATOM 740 C C . SER A 1 90 ? -9.707 -9.998 -10.765 1.00 47.66 90 SER A C 1
ATOM 742 O O . SER A 1 90 ? -10.453 -9.290 -11.446 1.00 47.66 90 SER A O 1
ATOM 744 N N . ASP A 1 91 ? -8.988 -9.488 -9.757 1.00 55.19 91 ASP A N 1
ATOM 745 C CA . ASP A 1 91 ? -9.265 -8.148 -9.200 1.00 55.19 91 ASP A CA 1
ATOM 746 C C . ASP A 1 91 ? -8.353 -7.029 -9.732 1.00 55.19 91 ASP A C 1
ATOM 748 O O . ASP A 1 91 ? -8.760 -5.868 -9.785 1.00 55.19 91 ASP A O 1
ATOM 752 N N . VAL A 1 92 ? -7.149 -7.346 -10.229 1.00 53.69 92 VAL A N 1
ATOM 753 C CA . VAL A 1 92 ? -6.232 -6.325 -10.794 1.00 53.69 92 VAL A CA 1
ATOM 754 C C . VAL A 1 92 ? -6.741 -5.763 -12.120 1.00 53.69 92 VAL A C 1
ATOM 756 O O . VAL A 1 92 ? -6.420 -4.635 -12.482 1.00 53.69 92 VAL A O 1
ATOM 759 N N . GLN A 1 93 ? -7.564 -6.521 -12.847 1.00 55.31 93 GLN A N 1
ATOM 760 C CA . GLN A 1 93 ? -8.182 -6.047 -14.087 1.00 55.31 93 GLN A CA 1
ATOM 761 C C . GLN A 1 93 ? -9.325 -5.047 -13.848 1.00 55.31 93 GLN A C 1
ATOM 763 O O . GLN A 1 93 ? -9.720 -4.364 -14.790 1.00 55.31 93 GLN A O 1
ATOM 768 N N . GLN A 1 94 ? -9.849 -4.962 -12.619 1.00 54.69 94 GLN A N 1
ATOM 769 C CA . GLN A 1 94 ? -10.937 -4.054 -12.232 1.00 54.69 94 GLN A CA 1
ATOM 770 C C . GLN A 1 94 ? -10.447 -2.776 -11.523 1.00 54.69 94 GLN A C 1
ATOM 772 O O . GLN A 1 94 ? -11.278 -1.963 -11.112 1.00 54.69 94 GLN A O 1
ATOM 777 N N . MET A 1 95 ? -9.126 -2.603 -11.369 1.00 55.22 95 MET A N 1
ATOM 778 C CA . MET A 1 95 ? -8.500 -1.363 -10.882 1.00 55.22 95 MET A CA 1
ATOM 779 C C . MET A 1 95 ? -8.433 -0.294 -11.969 1.00 55.22 95 MET A C 1
ATOM 781 O O . MET A 1 95 ? -8.685 0.881 -11.621 1.00 55.22 95 MET A O 1
#

Sequence (95 aa):
MKMAGKGSHNILNIRGIIDDAKCFHTVRELHWSERQRYHCRNCNRYFDDLTGTIFEGRHEPLSIWILCLYFMGLNLSNSRIAYELDPDTSDVQQM

Organism: NCBI:txid2126337

pLDDT: mean 79.03, std 15.93, range [39.78, 96.88]

Foldseek 3Di:
DDDDDPPPPPPPPVVVVDDPVVVLVCLQVDDFDAWDWDADPVVRDIDTPCPPHPCPPPRGYPVLVVQLVVVVVVVDDLVVSCVSNVDPRDCSVVD

Radius of gyration: 17.17 Å; chains: 1; bounding box: 30×55×42 Å